Protein AF-A0ABD4QJK9-F1 (afdb_monomer_lite)

Foldseek 3Di:
DPPPPVVLVPDPVSVLVVLLVVLVVVLVDDDDPVVLVVSLVSLVVSLVVCVVVVVVVSNVSSVVSNVSSVVVVVVVVVVD

Radius of gyration: 14.08 Å; chains: 1; bounding box: 46×20×33 Å

Sequence (80 aa):
MEGNVGTMKTTPLGKLKLKLLENQLKLKNTFTMEEYHEMKQSLHEIRMIFAAYEQWDLYQRATDLITILLFQHAIKENHH

pLDDT: mean 87.87, std 15.09, range [42.56, 98.12]

Structure (mmCIF, N/CA/C/O backbone):
data_AF-A0ABD4QJK9-F1
#
_entry.id   AF-A0ABD4QJK9-F1
#
loop_
_atom_site.group_PDB
_atom_site.id
_atom_site.type_symbol
_atom_site.label_atom_id
_atom_site.label_alt_id
_atom_site.label_comp_id
_atom_site.label_asym_id
_atom_site.label_entity_id
_atom_site.label_seq_id
_atom_site.pdbx_PDB_ins_code
_atom_site.Cartn_x
_atom_site.Cartn_y
_atom_site.Cartn_z
_atom_site.occupancy
_atom_site.B_iso_or_equiv
_atom_site.auth_seq_id
_atom_site.auth_comp_id
_atom_site.auth_asym_id
_atom_site.auth_atom_id
_atom_site.pdbx_PDB_model_num
ATOM 1 N N . MET A 1 1 ? 26.954 -7.570 1.855 1.00 42.56 1 MET A N 1
ATOM 2 C CA . MET A 1 1 ? 25.798 -7.479 0.933 1.00 42.56 1 MET A CA 1
ATOM 3 C C . MET A 1 1 ? 25.164 -6.094 1.085 1.00 42.56 1 MET A C 1
ATOM 5 O O . MET A 1 1 ? 24.200 -5.952 1.818 1.00 42.56 1 MET A O 1
ATOM 9 N N . GLU A 1 2 ? 25.720 -5.062 0.442 1.00 45.09 2 GLU A N 1
ATOM 10 C CA . GLU A 1 2 ? 25.282 -3.651 0.593 1.00 45.09 2 GLU A CA 1
ATOM 11 C C . GLU A 1 2 ? 24.633 -3.068 -0.683 1.00 45.09 2 GLU A C 1
ATOM 13 O O . GLU A 1 2 ? 24.498 -1.861 -0.838 1.00 45.09 2 GLU A O 1
ATOM 18 N N . GLY A 1 3 ? 24.195 -3.915 -1.622 1.00 43.88 3 GLY A N 1
ATOM 19 C CA . GLY A 1 3 ? 23.801 -3.472 -2.968 1.00 43.88 3 GLY A CA 1
ATOM 20 C C . GLY A 1 3 ? 22.328 -3.105 -3.202 1.00 43.88 3 GLY A C 1
ATOM 21 O O . GLY A 1 3 ? 22.011 -2.644 -4.292 1.00 43.88 3 GLY A O 1
ATOM 22 N N . ASN A 1 4 ? 21.407 -3.314 -2.250 1.00 55.25 4 ASN A N 1
ATOM 23 C CA . ASN A 1 4 ? 19.967 -3.347 -2.588 1.00 55.25 4 ASN A CA 1
ATOM 24 C C . ASN A 1 4 ? 19.108 -2.200 -2.018 1.00 55.25 4 ASN A C 1
ATOM 26 O O . ASN A 1 4 ? 17.988 -1.987 -2.467 1.00 55.25 4 ASN A O 1
ATOM 30 N N . VAL A 1 5 ? 19.598 -1.432 -1.039 1.00 55.28 5 VAL A N 1
ATOM 31 C CA . VAL A 1 5 ? 18.801 -0.335 -0.444 1.00 55.28 5 VAL A CA 1
ATOM 32 C C . VAL A 1 5 ? 18.921 0.959 -1.256 1.00 55.28 5 VAL A C 1
ATOM 34 O O . VAL A 1 5 ? 17.953 1.713 -1.368 1.00 55.28 5 VAL A O 1
ATOM 37 N N . GLY A 1 6 ? 20.078 1.198 -1.883 1.00 54.06 6 GLY A N 1
ATOM 38 C CA . GLY A 1 6 ? 20.318 2.383 -2.712 1.00 54.06 6 GLY A CA 1
ATOM 39 C C . GLY A 1 6 ? 19.461 2.427 -3.984 1.00 54.06 6 GLY A C 1
ATOM 40 O O . GLY A 1 6 ? 18.970 3.488 -4.356 1.00 54.06 6 GLY A O 1
ATOM 41 N N . THR A 1 7 ? 19.205 1.276 -4.611 1.00 52.84 7 THR A N 1
ATOM 42 C CA . THR A 1 7 ? 18.440 1.158 -5.870 1.00 52.84 7 THR A CA 1
ATOM 43 C C . THR A 1 7 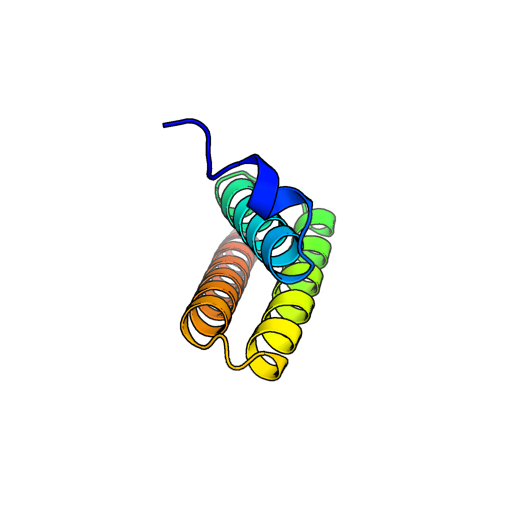? 16.926 1.317 -5.682 1.00 52.84 7 THR A C 1
ATOM 45 O O . THR A 1 7 ? 16.229 1.778 -6.59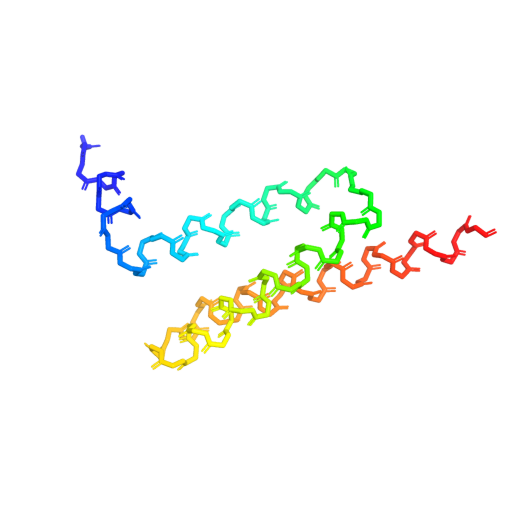2 1.00 52.84 7 THR A O 1
ATOM 48 N N . MET A 1 8 ? 16.406 1.002 -4.487 1.00 56.41 8 MET A N 1
ATOM 49 C CA . MET A 1 8 ? 14.997 1.220 -4.135 1.00 56.41 8 MET A CA 1
ATOM 50 C C . MET A 1 8 ? 14.643 2.707 -4.019 1.00 56.41 8 MET A C 1
ATOM 52 O O . MET A 1 8 ? 13.514 3.085 -4.300 1.00 56.41 8 MET A O 1
ATOM 56 N N . LYS A 1 9 ? 15.587 3.576 -3.639 1.00 59.16 9 LYS A N 1
ATOM 57 C CA . LYS A 1 9 ? 15.309 5.013 -3.456 1.00 59.16 9 LYS A CA 1
ATOM 58 C C . LYS A 1 9 ? 15.427 5.832 -4.746 1.00 59.16 9 LYS A C 1
ATOM 60 O O . LYS A 1 9 ? 14.849 6.915 -4.837 1.00 59.16 9 LYS A O 1
ATOM 65 N N . THR A 1 10 ? 16.163 5.339 -5.739 1.00 68.56 10 THR A N 1
ATOM 66 C CA . THR A 1 10 ? 16.565 6.134 -6.911 1.00 68.56 10 THR A CA 1
ATOM 67 C C . THR A 1 10 ? 15.710 5.889 -8.152 1.00 68.56 10 THR A C 1
ATOM 69 O O . THR A 1 10 ? 15.533 6.809 -8.947 1.00 68.56 10 THR A O 1
ATOM 72 N N . THR A 1 11 ? 15.119 4.701 -8.311 1.00 83.31 11 THR A N 1
ATOM 73 C CA . THR A 1 11 ? 14.286 4.382 -9.483 1.00 83.31 11 THR A CA 1
ATOM 74 C C . THR A 1 11 ? 12.805 4.716 -9.250 1.00 83.31 11 THR A C 1
ATOM 76 O O . THR A 1 11 ? 12.320 4.562 -8.125 1.00 83.31 11 THR A O 1
ATOM 79 N N . PRO A 1 12 ? 12.043 5.124 -10.288 1.00 84.56 12 PRO A N 1
ATOM 80 C CA . PRO A 1 12 ? 10.598 5.335 -10.169 1.00 84.56 12 PRO A CA 1
ATOM 81 C C . PRO A 1 12 ? 9.870 4.109 -9.600 1.00 84.56 12 PRO A C 1
ATOM 83 O O . PRO A 1 12 ? 9.079 4.236 -8.669 1.00 84.56 12 PRO A O 1
ATOM 86 N N . LEU A 1 13 ? 10.212 2.906 -10.076 1.00 88.50 13 LEU A N 1
ATOM 87 C CA . LEU A 1 13 ? 9.638 1.658 -9.572 1.00 88.50 13 LEU A CA 1
ATOM 88 C C . LEU A 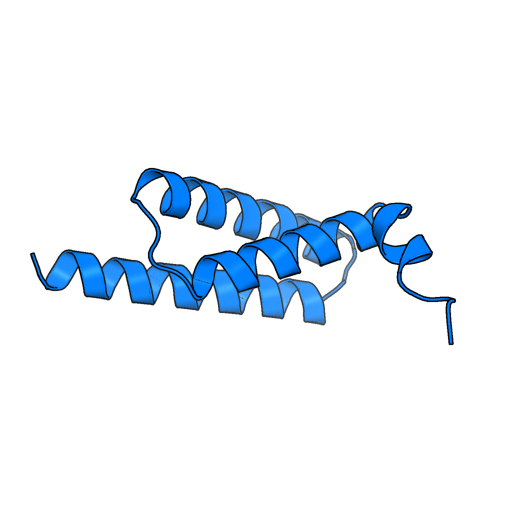1 13 ? 10.058 1.351 -8.126 1.00 88.50 13 LEU A C 1
ATOM 90 O O . LEU A 1 13 ? 9.251 0.858 -7.340 1.00 88.50 13 LEU A O 1
ATOM 94 N N . GLY A 1 14 ? 11.300 1.663 -7.751 1.00 88.88 14 GLY A N 1
ATOM 95 C CA . GLY A 1 14 ? 11.776 1.535 -6.376 1.00 88.88 14 GLY A CA 1
ATOM 96 C C . GLY A 1 14 ? 10.978 2.405 -5.403 1.00 88.88 14 GLY A C 1
ATOM 97 O O . GLY A 1 14 ? 10.516 1.909 -4.376 1.00 88.88 14 GLY A O 1
ATOM 98 N N . LYS A 1 15 ? 10.721 3.669 -5.766 1.00 91.56 15 LYS A N 1
ATOM 99 C CA . LYS A 1 15 ? 9.892 4.586 -4.966 1.00 91.56 15 LYS A CA 1
ATOM 100 C C . LYS A 1 15 ? 8.472 4.053 -4.773 1.00 91.56 15 LYS A C 1
ATOM 102 O O . LYS A 1 15 ? 7.934 4.129 -3.673 1.00 91.56 15 LYS A O 1
ATOM 107 N N . LEU A 1 16 ? 7.884 3.454 -5.809 1.00 93.44 16 LEU A N 1
ATOM 108 C CA . LEU A 1 16 ? 6.557 2.832 -5.721 1.00 93.44 16 LEU A CA 1
ATOM 109 C C . LEU A 1 16 ? 6.549 1.605 -4.801 1.00 93.44 16 LEU A C 1
ATOM 111 O O . LEU A 1 16 ? 5.621 1.436 -4.014 1.00 93.44 16 LEU A O 1
ATOM 115 N N . LYS A 1 17 ? 7.596 0.770 -4.847 1.00 92.50 17 LYS A N 1
ATOM 116 C CA . LYS A 1 17 ? 7.763 -0.367 -3.925 1.00 92.50 17 LYS A CA 1
ATOM 117 C C . LYS A 1 17 ? 7.906 0.092 -2.472 1.00 92.50 17 LYS A C 1
ATOM 119 O O . LYS A 1 17 ? 7.333 -0.536 -1.586 1.00 92.50 17 LYS A O 1
ATOM 124 N N . LEU A 1 18 ? 8.619 1.194 -2.228 1.00 93.69 18 LEU A N 1
ATOM 125 C CA . LEU A 1 18 ? 8.714 1.799 -0.896 1.00 93.69 18 LEU A CA 1
ATOM 126 C C . LEU A 1 18 ? 7.352 2.313 -0.417 1.00 93.69 18 LEU A C 1
ATOM 128 O O . LEU A 1 18 ? 6.935 1.958 0.680 1.00 93.69 18 LEU A O 1
ATOM 132 N N . LYS A 1 19 ? 6.609 3.037 -1.265 1.00 94.19 19 LYS A N 1
ATOM 133 C CA . LYS A 1 19 ? 5.251 3.509 -0.940 1.00 94.19 19 LYS A CA 1
ATOM 134 C C . LYS A 1 19 ? 4.304 2.340 -0.626 1.00 94.19 19 LYS A C 1
ATOM 136 O O . LYS A 1 19 ? 3.515 2.422 0.313 1.00 94.19 19 LYS A O 1
ATOM 141 N N . LEU A 1 20 ? 4.403 1.224 -1.356 1.00 95.00 20 LEU A N 1
ATOM 142 C CA . LEU A 1 20 ? 3.649 -0.002 -1.058 1.00 95.00 20 LEU A CA 1
ATOM 143 C C . LEU A 1 20 ? 3.996 -0.562 0.334 1.00 95.00 20 LEU A C 1
ATOM 145 O O . LEU A 1 20 ? 3.095 -0.893 1.103 1.00 95.00 20 LEU A O 1
ATOM 149 N N . LEU A 1 21 ? 5.288 -0.629 0.673 1.00 94.94 21 LEU A N 1
ATOM 150 C CA . LEU A 1 21 ? 5.759 -1.103 1.977 1.00 94.94 21 LEU A CA 1
ATOM 151 C C . LEU A 1 21 ? 5.301 -0.189 3.124 1.00 94.94 21 LEU A C 1
ATOM 153 O O . LEU A 1 21 ? 4.871 -0.681 4.164 1.00 94.94 21 LEU A O 1
ATOM 157 N N . GLU A 1 22 ? 5.350 1.128 2.937 1.00 94.25 22 GLU A N 1
ATOM 158 C CA . GLU A 1 22 ? 4.865 2.104 3.918 1.00 94.25 22 GLU A CA 1
ATOM 159 C C . GLU A 1 22 ? 3.374 1.907 4.214 1.00 94.25 22 GLU A C 1
ATOM 161 O O . GLU A 1 22 ? 2.984 1.844 5.379 1.00 94.25 22 GLU A O 1
ATOM 166 N N . ASN A 1 23 ? 2.544 1.728 3.180 1.00 94.31 23 ASN A N 1
ATOM 167 C CA . ASN A 1 23 ? 1.118 1.441 3.361 1.00 94.31 23 ASN A CA 1
ATOM 168 C C . ASN A 1 23 ? 0.893 0.098 4.070 1.00 94.31 23 ASN A C 1
ATOM 170 O O . ASN A 1 23 ? 0.040 0.005 4.949 1.00 94.31 23 ASN A O 1
ATOM 174 N N . GLN A 1 24 ? 1.689 -0.928 3.752 1.00 93.81 24 GLN A N 1
ATOM 175 C CA . GLN A 1 24 ? 1.630 -2.215 4.447 1.00 93.81 24 GLN A CA 1
ATOM 176 C C . GLN A 1 24 ? 1.975 -2.089 5.940 1.00 93.81 24 GLN A C 1
ATOM 178 O O . GLN A 1 24 ? 1.383 -2.783 6.765 1.00 93.81 24 GLN A O 1
ATOM 183 N N . LEU A 1 25 ? 2.934 -1.232 6.301 1.00 93.19 25 LEU A N 1
ATOM 184 C CA . LEU A 1 25 ? 3.281 -0.972 7.698 1.00 93.19 25 LEU A CA 1
ATOM 185 C C . LEU A 1 25 ? 2.177 -0.190 8.414 1.00 93.19 25 LEU A C 1
ATOM 187 O O . LEU A 1 25 ? 1.799 -0.573 9.518 1.00 93.19 25 LEU A O 1
ATOM 191 N N . LYS A 1 26 ? 1.618 0.846 7.776 1.00 91.44 26 LYS A N 1
ATOM 192 C CA . LYS A 1 26 ? 0.497 1.622 8.332 1.00 91.44 26 LYS A CA 1
ATOM 193 C C . LYS A 1 26 ? -0.730 0.746 8.612 1.00 91.44 26 LYS A C 1
ATOM 195 O O . LYS A 1 26 ? -1.321 0.862 9.678 1.00 91.44 26 LYS A O 1
ATOM 200 N N . LEU A 1 27 ? -1.039 -0.199 7.722 1.00 90.75 27 LEU A N 1
ATOM 201 C CA . LEU A 1 27 ? -2.144 -1.162 7.860 1.00 90.75 27 LEU A CA 1
ATOM 202 C C . LEU A 1 27 ? -2.061 -2.080 9.091 1.00 90.75 27 LEU A C 1
ATOM 204 O O . LEU A 1 27 ? -3.064 -2.672 9.486 1.00 90.75 27 LEU A O 1
ATOM 208 N N . LYS A 1 28 ? -0.874 -2.238 9.688 1.00 90.06 28 LYS A N 1
ATOM 209 C CA . LYS A 1 28 ? -0.698 -3.024 10.920 1.00 90.06 28 LYS A CA 1
ATOM 210 C C . LYS A 1 28 ? -1.047 -2.238 12.185 1.00 90.06 28 LYS A C 1
ATOM 212 O O . LYS A 1 28 ? -1.160 -2.844 13.246 1.00 90.06 28 LYS A O 1
ATOM 217 N N . ASN A 1 29 ? -1.197 -0.920 12.079 1.00 88.00 29 ASN A N 1
ATOM 218 C CA . ASN A 1 29 ? -1.479 -0.031 13.197 1.00 88.00 29 ASN A CA 1
ATOM 219 C C . ASN A 1 29 ? -2.949 0.406 13.193 1.00 88.00 29 ASN A C 1
ATOM 221 O O . ASN A 1 29 ? -3.658 0.290 12.192 1.00 88.00 29 ASN A O 1
ATOM 225 N N . THR A 1 30 ? -3.410 0.960 14.313 1.00 85.75 30 THR A N 1
ATOM 226 C CA . THR A 1 30 ? -4.672 1.701 14.327 1.00 85.75 30 THR A CA 1
ATOM 227 C C . THR A 1 30 ? -4.499 2.985 13.527 1.00 85.75 30 THR A C 1
ATOM 229 O O . THR A 1 30 ? -3.600 3.768 13.807 1.00 85.75 30 THR A O 1
ATOM 232 N N . PHE A 1 31 ? -5.381 3.191 12.559 1.00 88.19 31 PHE A N 1
ATOM 233 C CA . PHE A 1 31 ? -5.466 4.399 11.748 1.00 88.19 31 PHE A CA 1
ATOM 234 C C . PHE A 1 31 ? -6.777 5.143 12.013 1.00 88.19 31 PHE A C 1
ATOM 236 O O . PHE A 1 31 ? -7.806 4.525 12.327 1.00 88.19 31 PHE A O 1
ATOM 243 N N . THR A 1 32 ? -6.714 6.461 11.865 1.00 92.50 32 THR A N 1
ATOM 244 C CA . THR A 1 32 ? -7.846 7.389 11.843 1.00 92.50 32 THR A CA 1
ATOM 245 C C . THR A 1 32 ? -8.623 7.295 10.525 1.00 92.50 32 THR A C 1
ATOM 247 O O . THR A 1 32 ? -8.192 6.649 9.565 1.00 92.50 32 THR A O 1
ATOM 250 N N . MET A 1 33 ? -9.781 7.959 10.455 1.00 91.81 33 MET A N 1
ATOM 251 C CA . MET A 1 33 ? -10.555 8.048 9.213 1.00 91.81 33 MET A CA 1
ATOM 252 C C . MET A 1 33 ? -9.817 8.804 8.109 1.00 91.81 33 MET A C 1
ATOM 254 O O . MET A 1 33 ? -9.907 8.414 6.949 1.00 91.81 33 MET A O 1
ATOM 258 N N . GLU A 1 34 ? -9.069 9.851 8.445 1.00 94.38 34 GLU A N 1
ATOM 259 C CA . GLU A 1 34 ? -8.247 10.583 7.477 1.00 94.38 34 GLU A CA 1
ATOM 260 C C . GLU A 1 34 ? -7.173 9.666 6.879 1.00 94.38 34 GLU A C 1
ATOM 262 O O . GLU A 1 34 ? -7.115 9.478 5.664 1.00 94.38 34 GLU A O 1
ATOM 267 N N . GLU A 1 35 ? -6.425 8.967 7.736 1.00 93.69 35 GLU A N 1
ATOM 268 C CA . GLU A 1 35 ? -5.395 8.015 7.311 1.00 93.69 35 GLU A CA 1
ATOM 269 C C . GLU A 1 35 ? -5.969 6.855 6.482 1.00 93.69 35 GLU A C 1
ATOM 271 O O . GLU A 1 35 ? -5.319 6.378 5.551 1.00 93.69 35 GLU A O 1
ATOM 276 N N . TYR A 1 36 ? -7.196 6.407 6.770 1.00 94.88 36 TYR A N 1
ATOM 277 C CA . TYR A 1 36 ? -7.897 5.432 5.931 1.00 94.88 36 TYR A CA 1
ATOM 278 C C . TYR A 1 36 ? -8.097 5.948 4.496 1.00 94.88 36 TYR A C 1
ATOM 280 O O . TYR A 1 36 ? -7.788 5.228 3.540 1.00 94.88 36 TYR A O 1
ATOM 288 N N . HIS A 1 37 ? -8.574 7.186 4.327 1.00 95.81 37 HIS A N 1
ATOM 289 C CA . HIS A 1 37 ? -8.789 7.776 3.002 1.00 95.81 37 HIS A CA 1
ATOM 290 C C . HIS A 1 37 ? -7.465 7.961 2.255 1.00 95.81 37 HIS A C 1
ATOM 292 O O . HIS A 1 37 ? -7.366 7.579 1.084 1.00 95.81 37 HIS A O 1
ATOM 298 N N . GLU A 1 38 ? -6.433 8.457 2.941 1.00 95.75 38 GLU A N 1
ATOM 299 C CA . GLU A 1 38 ? -5.093 8.622 2.373 1.00 95.75 38 GLU A CA 1
ATOM 300 C C . GLU A 1 38 ? -4.497 7.292 1.900 1.00 95.75 38 GLU A C 1
ATOM 302 O O . GLU A 1 38 ? -4.006 7.192 0.773 1.00 95.75 38 GLU A O 1
ATOM 307 N N . MET A 1 39 ? -4.557 6.247 2.734 1.00 96.19 39 MET A N 1
ATOM 308 C CA . MET A 1 39 ? -4.044 4.922 2.376 1.00 96.19 39 MET A CA 1
ATOM 309 C C . MET A 1 39 ? -4.813 4.330 1.201 1.00 96.19 39 MET A C 1
ATOM 311 O O . MET A 1 39 ? -4.201 3.811 0.266 1.00 96.19 39 MET A O 1
ATOM 315 N N . LYS A 1 40 ? -6.147 4.429 1.210 1.00 97.06 40 LYS A N 1
ATOM 316 C CA . LYS A 1 40 ? -6.985 3.929 0.119 1.00 97.06 40 LYS A CA 1
ATOM 317 C C . LYS A 1 40 ? -6.608 4.598 -1.201 1.00 97.06 40 LYS A C 1
ATOM 319 O O . LYS A 1 40 ? -6.349 3.898 -2.180 1.00 97.06 40 LYS A O 1
ATOM 324 N N . GLN A 1 41 ? -6.520 5.929 -1.224 1.00 97.50 41 GLN A N 1
ATOM 325 C CA . GLN A 1 41 ? -6.111 6.675 -2.414 1.00 97.50 41 GLN A CA 1
ATOM 326 C C . GLN A 1 41 ? -4.699 6.276 -2.863 1.00 97.50 41 GLN A C 1
ATOM 328 O O . GLN A 1 41 ? -4.497 5.903 -4.019 1.00 97.50 41 GLN A O 1
ATOM 333 N N . SER A 1 42 ? -3.739 6.276 -1.937 1.00 96.81 42 SER A N 1
ATOM 334 C CA . SER A 1 42 ? -2.347 5.909 -2.197 1.00 96.81 42 SER A CA 1
ATOM 335 C C . SER A 1 42 ? -2.216 4.510 -2.809 1.00 96.81 42 SER A C 1
ATOM 337 O O . SER A 1 42 ? -1.490 4.327 -3.788 1.00 96.81 42 SER A O 1
ATOM 339 N N . LEU A 1 43 ? -2.923 3.517 -2.260 1.00 98.00 43 LEU A N 1
ATOM 340 C CA . LEU A 1 43 ? -2.910 2.142 -2.755 1.00 98.00 43 LEU A CA 1
ATOM 341 C C . LEU A 1 43 ? -3.549 2.026 -4.148 1.00 98.00 43 LEU A C 1
ATOM 343 O O . LEU A 1 43 ? -3.029 1.300 -4.996 1.00 98.00 43 LEU A O 1
ATOM 347 N N . HIS A 1 44 ? -4.636 2.757 -4.417 1.00 97.88 44 HIS A N 1
ATOM 348 C CA . HIS A 1 44 ? -5.241 2.802 -5.751 1.00 97.88 44 HIS A CA 1
ATOM 349 C C . HIS A 1 44 ? -4.293 3.406 -6.792 1.00 97.88 44 HIS A C 1
ATOM 351 O O . HIS A 1 44 ? -4.135 2.827 -7.867 1.00 97.88 44 HIS A O 1
ATOM 357 N N . GLU A 1 45 ? -3.629 4.519 -6.470 1.00 97.31 45 GLU A N 1
ATOM 358 C CA . GLU A 1 45 ? -2.654 5.165 -7.355 1.00 97.31 45 GLU A CA 1
ATOM 359 C C . GLU A 1 45 ? -1.517 4.209 -7.728 1.00 97.31 45 GLU A C 1
ATOM 361 O O . GLU A 1 45 ? -1.266 3.969 -8.910 1.00 97.31 45 GLU A O 1
ATOM 366 N N . ILE A 1 46 ? -0.850 3.607 -6.735 1.00 96.81 46 ILE A N 1
ATOM 367 C CA . ILE A 1 46 ? 0.282 2.714 -7.016 1.00 96.81 46 ILE A CA 1
ATOM 368 C C . ILE A 1 46 ? -0.162 1.441 -7.738 1.00 96.81 46 ILE A C 1
ATOM 370 O O . ILE A 1 46 ? 0.572 0.960 -8.596 1.00 96.81 46 ILE A O 1
ATOM 374 N N . ARG A 1 47 ? -1.371 0.926 -7.463 1.00 97.88 47 ARG A N 1
ATOM 375 C CA . ARG A 1 47 ? -1.939 -0.217 -8.188 1.00 97.88 47 ARG A CA 1
ATOM 376 C C . ARG A 1 47 ? -2.086 0.094 -9.676 1.00 97.88 47 ARG A C 1
ATOM 378 O O . ARG A 1 47 ? -1.654 -0.706 -10.502 1.00 97.88 47 ARG A O 1
ATOM 385 N N . MET 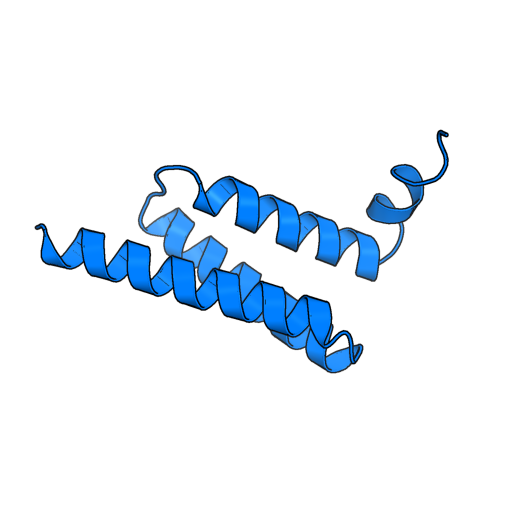A 1 48 ? -2.670 1.244 -10.022 1.00 97.44 48 MET A N 1
ATOM 386 C CA . MET A 1 48 ? -2.831 1.653 -11.424 1.00 97.44 48 MET A CA 1
ATOM 387 C C . MET A 1 48 ? -1.480 1.817 -12.120 1.00 97.44 48 MET A C 1
ATOM 389 O O . MET A 1 48 ? -1.319 1.398 -13.264 1.00 97.44 48 MET A O 1
ATOM 393 N N . ILE A 1 49 ? -0.486 2.357 -11.412 1.00 96.12 49 ILE A N 1
ATOM 394 C CA . ILE A 1 49 ? 0.865 2.490 -11.953 1.00 96.12 49 ILE A CA 1
ATOM 395 C C . ILE A 1 49 ? 1.507 1.108 -12.153 1.00 96.12 49 ILE A C 1
ATOM 397 O O . ILE A 1 49 ? 2.068 0.857 -13.213 1.00 96.12 49 ILE A O 1
ATOM 401 N N . PHE A 1 50 ? 1.389 0.171 -11.207 1.00 97.19 50 PHE A N 1
ATOM 402 C CA . PHE A 1 50 ? 1.908 -1.190 -11.392 1.00 97.19 50 PHE A CA 1
ATOM 403 C C . PHE A 1 50 ? 1.276 -1.910 -12.586 1.00 97.19 50 PHE A C 1
ATOM 405 O O . PHE A 1 50 ? 2.004 -2.589 -13.304 1.00 97.19 50 PHE A O 1
ATOM 412 N N . ALA A 1 51 ? -0.023 -1.717 -12.840 1.00 97.00 51 ALA A N 1
ATOM 413 C CA . ALA A 1 51 ? -0.672 -2.237 -14.044 1.00 97.00 51 ALA A CA 1
ATOM 414 C C . ALA A 1 51 ? -0.058 -1.649 -15.326 1.00 97.00 51 ALA A C 1
ATOM 416 O O . ALA A 1 51 ? 0.229 -2.392 -16.258 1.00 97.00 51 ALA A O 1
ATOM 417 N N . ALA A 1 52 ? 0.214 -0.339 -15.354 1.00 96.38 52 ALA A N 1
ATOM 418 C CA . ALA A 1 52 ? 0.843 0.319 -16.503 1.00 96.38 52 ALA A CA 1
ATOM 419 C C . ALA A 1 52 ? 2.280 -0.171 -16.782 1.00 96.38 52 ALA A C 1
ATOM 421 O O . ALA A 1 52 ? 2.721 -0.144 -17.926 1.00 96.38 52 ALA A O 1
ATOM 422 N N . TYR A 1 53 ? 3.000 -0.634 -15.753 1.00 94.12 53 TYR A N 1
ATOM 423 C CA . TYR A 1 53 ? 4.326 -1.260 -15.877 1.00 94.12 53 TYR A CA 1
ATOM 424 C C . TYR A 1 53 ? 4.275 -2.797 -15.994 1.00 94.12 53 TYR A C 1
ATOM 426 O O . TYR A 1 53 ? 5.317 -3.447 -15.861 1.00 94.12 53 TYR A O 1
ATOM 434 N N . GLU A 1 54 ? 3.083 -3.385 -16.155 1.00 96.25 54 GLU A N 1
ATOM 435 C CA . GLU A 1 54 ? 2.851 -4.840 -16.202 1.00 96.25 54 GLU A CA 1
ATOM 436 C C . GLU A 1 54 ? 3.448 -5.601 -15.000 1.00 96.25 54 GLU A C 1
ATOM 438 O O . GLU A 1 54 ? 3.796 -6.780 -15.067 1.00 96.25 54 GLU A O 1
ATOM 443 N N . GLN A 1 55 ? 3.578 -4.930 -13.853 1.00 96.50 55 GLN A N 1
ATOM 444 C CA . GLN A 1 55 ? 4.099 -5.511 -12.617 1.00 96.50 55 GLN A CA 1
ATOM 445 C C . GLN A 1 55 ? 2.978 -6.233 -11.863 1.00 96.50 55 GLN A C 1
ATOM 447 O O . GLN A 1 55 ? 2.552 -5.790 -10.793 1.00 96.50 55 GLN A O 1
ATOM 452 N N . TRP A 1 56 ? 2.484 -7.340 -12.419 1.00 96.75 56 TRP A N 1
ATOM 453 C CA . TRP A 1 56 ? 1.286 -8.033 -11.929 1.00 96.75 56 TRP A CA 1
ATOM 454 C C . TRP A 1 56 ? 1.380 -8.499 -10.471 1.00 96.75 56 TRP A C 1
ATOM 456 O O . TRP A 1 56 ? 0.418 -8.344 -9.722 1.00 96.75 56 TRP A O 1
ATOM 466 N N . ASP A 1 57 ? 2.552 -8.948 -10.018 1.00 97.12 57 ASP A N 1
ATOM 467 C CA . ASP A 1 57 ? 2.757 -9.316 -8.610 1.00 97.12 57 ASP A CA 1
ATOM 468 C C . ASP A 1 57 ? 2.585 -8.120 -7.661 1.00 97.12 57 ASP A C 1
ATOM 470 O O . ASP A 1 57 ? 2.046 -8.251 -6.562 1.00 97.12 57 ASP A O 1
ATOM 474 N N . LEU A 1 58 ? 3.050 -6.934 -8.065 1.00 97.12 58 LEU A N 1
ATOM 475 C CA . LEU A 1 58 ? 2.919 -5.711 -7.268 1.00 97.12 58 LEU A CA 1
ATOM 476 C C . LEU A 1 58 ? 1.497 -5.151 -7.344 1.00 97.12 58 LEU A C 1
ATOM 478 O O . LEU A 1 58 ? 0.971 -4.682 -6.335 1.00 97.12 58 LEU A O 1
ATOM 482 N N . TYR A 1 59 ? 0.862 -5.248 -8.514 1.00 98.06 59 TYR A N 1
ATOM 483 C CA . TYR A 1 59 ? -0.553 -4.943 -8.702 1.00 98.06 59 TYR A CA 1
ATOM 484 C C . TYR A 1 59 ? -1.431 -5.784 -7.768 1.00 98.06 59 TYR A C 1
ATOM 486 O O . TYR A 1 59 ? -2.299 -5.238 -7.078 1.00 98.06 59 TYR A O 1
ATOM 494 N N . GLN A 1 60 ? -1.181 -7.094 -7.702 1.00 98.12 60 GLN A N 1
ATOM 495 C CA . GLN A 1 60 ? -1.950 -7.992 -6.851 1.00 98.12 60 GLN A CA 1
ATOM 496 C C . GLN A 1 60 ? -1.724 -7.669 -5.375 1.00 98.12 60 GLN A C 1
ATOM 498 O O . GLN A 1 60 ? -2.691 -7.484 -4.645 1.00 98.12 60 GLN A O 1
ATOM 503 N N . ARG A 1 61 ? -0.472 -7.454 -4.949 1.00 97.75 61 ARG A N 1
ATOM 504 C CA . ARG A 1 61 ? -0.172 -7.033 -3.568 1.00 97.75 61 ARG A CA 1
ATOM 505 C C . ARG A 1 61 ? -0.874 -5.730 -3.181 1.00 97.75 61 ARG A C 1
ATOM 507 O O . ARG A 1 61 ? -1.402 -5.633 -2.080 1.00 97.75 61 ARG A O 1
ATOM 514 N N . ALA A 1 62 ? -0.899 -4.728 -4.062 1.00 98.00 62 ALA A N 1
ATOM 515 C CA . ALA A 1 62 ? -1.632 -3.489 -3.801 1.00 98.00 62 ALA A CA 1
ATOM 516 C C . ALA A 1 62 ? -3.146 -3.742 -3.684 1.00 98.00 62 ALA A C 1
ATOM 518 O O . ALA A 1 62 ? -3.801 -3.164 -2.819 1.00 98.00 62 ALA A O 1
ATOM 519 N N . THR A 1 63 ? -3.692 -4.638 -4.511 1.00 98.12 63 THR A N 1
ATOM 520 C CA . THR A 1 63 ? -5.100 -5.061 -4.453 1.00 98.12 63 THR A CA 1
ATOM 521 C C . THR A 1 63 ? -5.429 -5.760 -3.136 1.00 98.12 63 THR A C 1
ATOM 523 O O . THR A 1 63 ? -6.423 -5.412 -2.502 1.00 98.12 63 THR A O 1
ATOM 526 N N . ASP A 1 64 ? -4.574 -6.672 -2.677 1.00 97.94 64 ASP A N 1
ATOM 527 C CA . ASP A 1 64 ? -4.757 -7.380 -1.409 1.00 97.94 64 ASP A CA 1
ATOM 528 C C . ASP A 1 64 ? -4.768 -6.402 -0.222 1.00 97.94 64 ASP A C 1
ATOM 530 O O . ASP A 1 64 ? -5.630 -6.494 0.652 1.00 97.94 64 ASP A O 1
ATOM 534 N N . LEU A 1 65 ? -3.873 -5.404 -0.215 1.00 97.62 65 LEU A N 1
ATOM 535 C CA . LEU A 1 65 ? -3.854 -4.370 0.825 1.00 97.62 65 LEU A CA 1
ATOM 536 C C . LEU A 1 65 ? -5.116 -3.494 0.814 1.00 97.62 65 LEU A C 1
ATOM 538 O O . LEU A 1 65 ? -5.619 -3.166 1.886 1.00 97.62 65 LEU A O 1
ATOM 542 N N . ILE A 1 66 ? -5.658 -3.146 -0.361 1.00 98.00 66 ILE A N 1
ATOM 543 C CA . ILE A 1 66 ? -6.935 -2.412 -0.462 1.00 98.00 66 ILE A CA 1
ATOM 544 C C . ILE A 1 66 ? -8.061 -3.248 0.144 1.00 98.00 66 ILE A C 1
ATOM 546 O O . ILE A 1 66 ? -8.843 -2.741 0.941 1.00 98.00 66 ILE A O 1
ATOM 550 N N . THR A 1 67 ? -8.127 -4.533 -0.200 1.00 97.75 67 THR A N 1
ATOM 551 C CA . THR A 1 67 ? -9.136 -5.456 0.328 1.00 97.7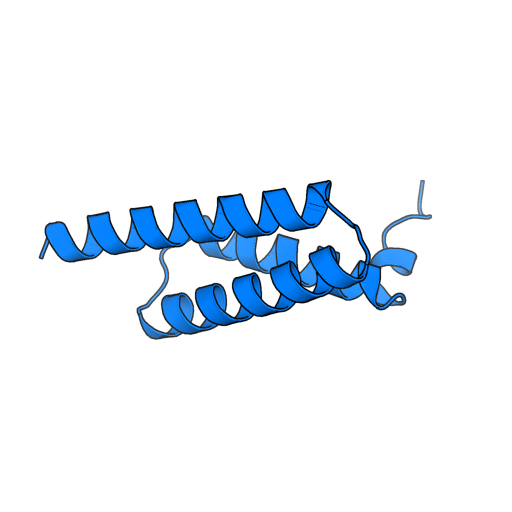5 67 THR A CA 1
ATOM 552 C C . THR A 1 67 ? -9.064 -5.541 1.852 1.00 97.75 67 THR A C 1
ATOM 554 O O . THR A 1 67 ? -10.082 -5.374 2.523 1.00 97.75 67 THR A O 1
ATOM 557 N N . ILE A 1 68 ? -7.864 -5.716 2.415 1.00 95.75 68 ILE A N 1
ATOM 558 C CA . ILE A 1 68 ? -7.652 -5.742 3.871 1.00 95.75 68 ILE A CA 1
ATOM 559 C C . ILE A 1 68 ? -8.097 -4.422 4.512 1.00 95.75 68 ILE A C 1
ATOM 561 O O . ILE A 1 68 ? -8.814 -4.449 5.510 1.00 95.75 68 ILE A O 1
ATOM 565 N N . LEU A 1 69 ? -7.720 -3.279 3.929 1.00 95.94 69 LEU A N 1
ATOM 566 C CA . LEU A 1 69 ? -8.090 -1.955 4.431 1.00 95.94 69 LEU A CA 1
ATOM 567 C C . LEU A 1 69 ? -9.613 -1.772 4.499 1.00 95.94 69 LEU A C 1
ATOM 569 O O . LEU A 1 69 ? -10.139 -1.306 5.510 1.00 95.94 69 LEU A O 1
ATOM 573 N N . LEU A 1 70 ? -10.322 -2.164 3.436 1.00 95.31 70 LEU A N 1
ATOM 574 C CA . LEU A 1 70 ? -11.781 -2.087 3.363 1.00 95.31 70 LEU A CA 1
ATOM 575 C C . LEU A 1 70 ? -12.446 -2.983 4.413 1.00 95.31 70 LEU A C 1
ATOM 577 O O . LEU A 1 70 ? -13.364 -2.534 5.095 1.00 95.31 70 LEU A O 1
ATOM 581 N N . PHE A 1 71 ? -11.963 -4.217 4.583 1.00 94.50 71 PHE A N 1
ATOM 582 C CA . PHE A 1 71 ? -12.488 -5.127 5.602 1.00 94.50 71 PHE A CA 1
ATOM 583 C C . PHE A 1 71 ? -12.253 -4.607 7.020 1.00 94.50 71 PHE A C 1
ATOM 585 O O . PHE A 1 71 ? -13.177 -4.608 7.829 1.00 94.50 71 PHE A O 1
ATOM 592 N N . GLN A 1 72 ? -11.047 -4.127 7.326 1.00 92.81 72 GLN A N 1
ATOM 593 C CA . GLN A 1 72 ? -10.739 -3.564 8.642 1.00 92.81 72 GLN A CA 1
ATOM 594 C C . GLN A 1 72 ? -11.610 -2.345 8.960 1.00 92.81 72 GLN A C 1
ATOM 596 O O . GLN A 1 72 ? -12.080 -2.209 10.089 1.00 92.81 72 GLN A O 1
ATOM 601 N N . HIS A 1 73 ? -11.842 -1.469 7.980 1.00 92.56 73 HIS A N 1
ATOM 602 C CA . HIS A 1 73 ? -12.724 -0.321 8.157 1.00 92.56 73 HIS A CA 1
ATOM 603 C C . HIS A 1 73 ? -14.184 -0.749 8.366 1.00 92.56 73 HIS A C 1
ATOM 605 O O . HIS A 1 73 ? -14.803 -0.301 9.324 1.00 92.56 73 HIS A O 1
ATOM 611 N N . ALA A 1 74 ? -14.704 -1.681 7.562 1.00 91.94 74 ALA A N 1
ATOM 612 C CA . ALA A 1 74 ? -16.068 -2.189 7.717 1.00 91.94 74 ALA A CA 1
ATOM 613 C C . ALA A 1 74 ? -16.308 -2.842 9.090 1.00 91.94 74 ALA A C 1
ATOM 615 O O . ALA A 1 74 ? -17.370 -2.671 9.682 1.00 91.94 74 ALA A O 1
ATOM 616 N N . ILE A 1 75 ? -15.318 -3.567 9.621 1.00 90.25 75 ILE A N 1
ATOM 617 C CA . ILE A 1 75 ? -15.386 -4.130 10.976 1.00 90.25 75 ILE A CA 1
ATOM 618 C C . ILE A 1 75 ? -15.460 -3.008 12.020 1.00 90.25 75 ILE A C 1
ATOM 620 O O . ILE A 1 75 ? -16.299 -3.081 12.910 1.00 90.25 75 ILE A O 1
ATOM 624 N N . LYS A 1 76 ? -14.628 -1.962 11.912 1.00 86.06 76 LYS A N 1
ATOM 625 C CA . LYS A 1 76 ? -14.655 -0.822 12.847 1.00 86.06 76 LYS A CA 1
ATOM 626 C C . LYS A 1 76 ? -16.004 -0.094 12.849 1.00 86.06 76 LYS A C 1
ATOM 628 O O . LYS A 1 76 ? -16.516 0.188 13.924 1.00 86.06 76 LYS A O 1
ATOM 633 N N . GLU A 1 77 ? -16.580 0.167 11.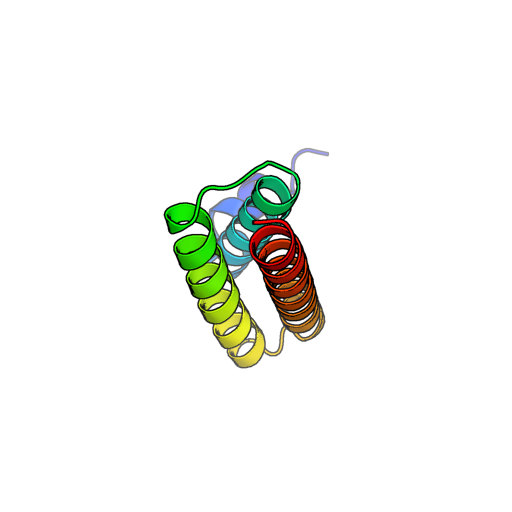677 1.00 82.88 77 GLU A N 1
ATOM 634 C CA . GLU A 1 77 ? -17.872 0.864 11.559 1.00 82.88 77 GLU A CA 1
ATOM 635 C C . GLU A 1 77 ? -19.043 0.035 12.114 1.00 82.88 77 GLU A C 1
ATOM 637 O O . GLU A 1 77 ? -19.952 0.592 12.712 1.00 82.88 77 GLU A O 1
ATOM 642 N N . ASN A 1 78 ? -19.017 -1.296 11.977 1.00 76.81 78 ASN A N 1
ATOM 643 C CA . ASN A 1 78 ? -20.083 -2.179 12.479 1.00 76.81 78 ASN A CA 1
ATOM 644 C C . ASN A 1 78 ? -20.056 -2.409 14.005 1.00 76.81 78 ASN A C 1
ATOM 646 O O . ASN A 1 78 ? -20.941 -3.081 14.537 1.00 76.81 78 ASN A O 1
ATOM 650 N N . HIS A 1 79 ? -19.029 -1.920 14.704 1.00 62.06 79 HIS A N 1
ATOM 651 C CA . HIS A 1 79 ? -18.894 -2.021 16.162 1.00 62.06 79 HIS A CA 1
ATOM 652 C C . HIS A 1 79 ? -19.180 -0.693 16.894 1.00 62.06 79 HIS A C 1
ATOM 654 O O . HIS A 1 79 ? -18.979 -0.625 18.110 1.00 62.06 79 HIS A O 1
ATOM 660 N N . HIS A 1 80 ? -19.662 0.328 16.178 1.00 51.62 80 HIS A N 1
ATOM 661 C CA . HIS A 1 80 ? -20.177 1.591 16.716 1.00 51.62 80 HIS A CA 1
ATOM 662 C C . HIS A 1 80 ? -21.698 1.677 16.568 1.00 51.62 80 HIS A C 1
ATOM 664 O O . HIS A 1 80 ? -22.312 2.319 17.451 1.00 51.62 80 HIS A O 1
#

Secondary structure (DSSP, 8-state):
--SSHHHHHHSHHHHHHHHHHHHHHHTTS---HHHHHHHHHHHHHHHHHHHHTT-HHHHHHHHHHHHHHHHHHHHHHTT-

Organism: NCBI:txid1326968